Protein AF-A0A9D9RZI0-F1 (afdb_monomer)

Foldseek 3Di:
DDKDKDKAFDPQPDVVFVVVVVVCVVVPVVVDDTDTDIDIDIDDDDDDPVRVVCCVPPPVYD

Secondary structure (DSSP, 8-state):
--EEEEEEEPPS--HHHHHHHHHHHHTT-TT------EEEEEEES---HHHHHHHIIIII--

Sequence (62 aa):
MPVYKFLITANDQHPRAAGYLKDAHTLGFQDLQKIDLHDLYFIEGQLSQDDCRKLSLKLLAD

Structure (mmCIF, N/CA/C/O backbone):
data_AF-A0A9D9RZI0-F1
#
_entry.id   AF-A0A9D9RZI0-F1
#
loop_
_atom_site.group_PDB
_atom_site.id
_atom_site.type_symbol
_atom_site.label_atom_id
_atom_site.label_alt_id
_atom_site.label_comp_id
_atom_site.lab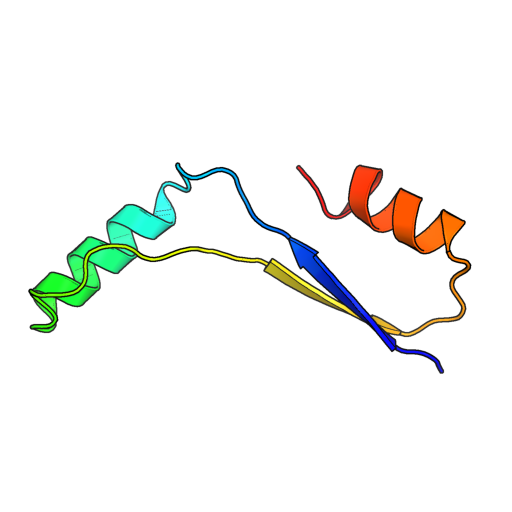el_asym_id
_atom_site.label_entity_id
_atom_site.label_seq_id
_atom_site.pdbx_PDB_ins_code
_atom_site.Cartn_x
_atom_site.Cartn_y
_atom_site.Cartn_z
_atom_site.occupancy
_atom_site.B_iso_or_equiv
_atom_site.auth_seq_id
_atom_site.auth_comp_id
_atom_site.auth_asym_id
_atom_site.auth_atom_id
_atom_site.pdbx_PDB_model_num
ATOM 1 N N . MET A 1 1 ? -16.516 -10.152 12.629 1.00 79.06 1 MET A N 1
ATOM 2 C CA . MET A 1 1 ? -16.654 -8.730 13.038 1.00 79.06 1 MET A CA 1
ATOM 3 C C . MET A 1 1 ? -16.574 -7.860 11.776 1.00 79.06 1 MET A C 1
ATOM 5 O O . MET A 1 1 ? -16.381 -8.450 10.716 1.00 79.06 1 MET A O 1
ATOM 9 N N . PRO A 1 2 ? -16.800 -6.527 11.788 1.00 90.25 2 PRO A N 1
ATOM 10 C CA . PRO A 1 2 ? -16.595 -5.745 10.569 1.00 90.25 2 PRO A CA 1
ATOM 11 C C . PRO A 1 2 ? -15.118 -5.745 10.149 1.00 90.25 2 PRO A C 1
ATOM 13 O O . PRO A 1 2 ? -14.225 -5.788 10.994 1.00 90.25 2 PRO A O 1
ATOM 16 N N . VAL A 1 3 ? -14.882 -5.710 8.835 1.00 92.88 3 VAL A N 1
ATOM 17 C CA . VAL A 1 3 ? -13.546 -5.638 8.228 1.00 92.88 3 VAL A CA 1
ATOM 18 C C . VAL A 1 3 ? -13.422 -4.322 7.474 1.00 92.88 3 VAL A C 1
ATOM 20 O O . VAL A 1 3 ? -14.236 -4.012 6.604 1.00 92.88 3 VAL A O 1
ATOM 23 N N . TYR A 1 4 ? -12.389 -3.556 7.803 1.00 93.25 4 TYR A N 1
ATOM 24 C CA . TYR A 1 4 ? -12.096 -2.255 7.220 1.00 93.25 4 TYR A CA 1
ATOM 25 C C . TYR A 1 4 ? -10.945 -2.391 6.230 1.00 93.25 4 TYR A C 1
ATOM 27 O O . TYR A 1 4 ? -9.924 -3.011 6.533 1.00 93.25 4 TYR A O 1
ATOM 35 N N . LYS A 1 5 ? -11.123 -1.811 5.042 1.00 94.06 5 LYS A N 1
ATOM 36 C CA . LYS A 1 5 ? -10.150 -1.847 3.949 1.00 94.06 5 LYS A CA 1
ATOM 37 C C . LYS A 1 5 ? -9.480 -0.484 3.817 1.00 94.06 5 LYS A C 1
ATOM 39 O O . LYS A 1 5 ? -10.161 0.493 3.510 1.00 94.06 5 LYS A O 1
ATOM 44 N N . PHE A 1 6 ? -8.164 -0.438 3.991 1.00 92.06 6 PHE A N 1
ATOM 45 C CA . PHE A 1 6 ? -7.357 0.767 3.799 1.00 92.06 6 PHE A CA 1
ATOM 46 C C . PHE A 1 6 ? -6.428 0.573 2.605 1.00 92.06 6 PHE A C 1
ATOM 48 O O . PHE A 1 6 ? -5.650 -0.376 2.588 1.00 92.06 6 PHE A O 1
ATOM 55 N N . LEU A 1 7 ? -6.521 1.468 1.621 1.00 91.19 7 LEU A N 1
ATOM 56 C CA . LEU A 1 7 ? -5.578 1.559 0.510 1.00 91.19 7 LEU A CA 1
ATOM 57 C C . LEU A 1 7 ? -4.687 2.775 0.759 1.00 91.19 7 LEU A C 1
ATOM 59 O O . LEU A 1 7 ? -5.182 3.901 0.746 1.00 91.19 7 LEU A O 1
ATOM 63 N N . ILE A 1 8 ? -3.405 2.540 1.011 1.00 87.62 8 ILE A N 1
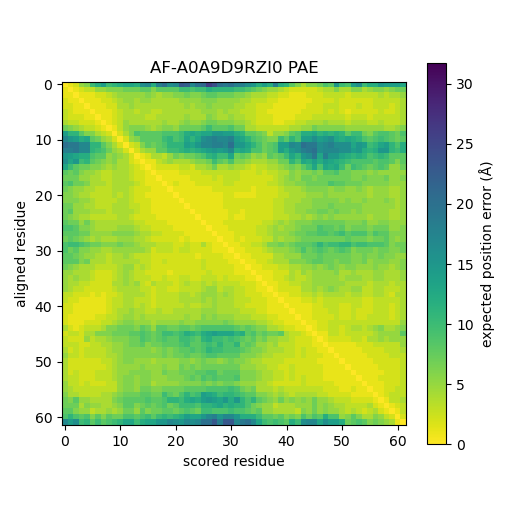ATOM 64 C CA . ILE A 1 8 ? -2.415 3.587 1.243 1.00 87.62 8 ILE A CA 1
ATOM 65 C C . ILE A 1 8 ? -1.600 3.772 -0.033 1.00 87.62 8 ILE A C 1
ATOM 67 O O . ILE A 1 8 ? -1.002 2.831 -0.553 1.00 87.62 8 ILE A O 1
ATOM 71 N N . THR A 1 9 ? -1.608 4.998 -0.544 1.00 84.94 9 THR A N 1
ATOM 72 C CA . THR A 1 9 ? -0.804 5.438 -1.685 1.00 84.94 9 THR A CA 1
ATOM 73 C C . THR A 1 9 ? 0.459 6.105 -1.157 1.00 84.94 9 THR A C 1
ATOM 75 O O . THR A 1 9 ? 0.367 7.153 -0.514 1.00 84.94 9 THR A O 1
ATOM 78 N N . ALA A 1 10 ? 1.630 5.538 -1.438 1.00 72.38 10 ALA A N 1
ATOM 79 C CA . ALA A 1 10 ? 2.875 6.270 -1.248 1.00 72.38 10 ALA A CA 1
ATOM 80 C C . ALA A 1 10 ? 3.008 7.346 -2.338 1.00 72.38 10 ALA A C 1
ATOM 82 O O . ALA A 1 10 ? 2.518 7.170 -3.455 1.00 72.38 10 ALA A O 1
ATOM 83 N N . ASN A 1 11 ? 3.675 8.458 -2.026 1.00 69.12 11 ASN A N 1
ATOM 84 C CA . ASN A 1 11 ? 3.959 9.484 -3.028 1.00 69.12 11 ASN A CA 1
ATOM 85 C C . ASN A 1 11 ? 4.787 8.904 -4.191 1.00 69.12 11 ASN A C 1
ATOM 87 O O . ASN A 1 11 ? 5.578 7.979 -4.001 1.00 69.12 11 ASN A O 1
ATOM 91 N N . ASP A 1 12 ? 4.618 9.500 -5.375 1.00 60.88 12 ASP A N 1
ATOM 92 C CA . ASP A 1 12 ? 4.990 9.022 -6.726 1.00 60.88 12 ASP A CA 1
ATOM 93 C C . ASP A 1 12 ? 6.463 8.591 -6.953 1.00 60.88 12 ASP A C 1
ATOM 95 O O . ASP A 1 12 ? 6.837 8.180 -8.048 1.00 60.88 12 ASP A O 1
ATOM 99 N N . GLN A 1 13 ? 7.329 8.666 -5.941 1.00 65.06 13 GLN A N 1
ATOM 100 C CA . GLN A 1 13 ? 8.763 8.373 -6.029 1.00 65.06 13 GLN A CA 1
ATOM 101 C C . GLN A 1 13 ? 9.181 7.186 -5.163 1.00 65.06 13 GLN A C 1
ATOM 103 O O . GLN A 1 13 ? 10.246 7.192 -4.546 1.00 65.06 13 GLN A O 1
ATOM 108 N N . HIS A 1 14 ? 8.358 6.141 -5.108 1.00 72.12 14 HIS A N 1
ATOM 109 C CA . HIS A 1 14 ? 8.751 4.940 -4.391 1.00 72.12 14 HIS A CA 1
ATOM 110 C C . HIS A 1 14 ? 9.939 4.270 -5.121 1.00 72.12 14 HIS A C 1
ATOM 112 O O . HIS A 1 14 ? 9.767 3.789 -6.243 1.00 72.12 14 HIS A O 1
ATOM 118 N N . PRO A 1 15 ? 11.145 4.165 -4.525 1.00 76.50 15 PRO A N 1
ATOM 119 C CA . PRO A 1 15 ? 12.348 3.708 -5.239 1.00 76.50 15 PRO A CA 1
ATOM 120 C C . PRO A 1 15 ? 12.209 2.283 -5.797 1.00 76.50 15 PRO A C 1
ATOM 122 O O . PRO A 1 15 ? 12.807 1.939 -6.814 1.00 76.50 15 PRO A O 1
ATOM 125 N N . ARG A 1 16 ? 11.359 1.460 -5.166 1.00 83.81 16 ARG A N 1
ATOM 126 C CA . ARG A 1 16 ? 11.028 0.104 -5.637 1.00 83.81 16 ARG A CA 1
ATOM 127 C C . ARG A 1 16 ? 10.247 0.094 -6.961 1.00 83.81 16 ARG A C 1
ATOM 129 O O . ARG A 1 16 ? 10.437 -0.826 -7.747 1.00 83.81 16 ARG A O 1
ATOM 136 N N . ALA A 1 17 ? 9.417 1.107 -7.233 1.00 87.69 17 ALA A N 1
ATOM 137 C CA . ALA A 1 17 ? 8.587 1.167 -8.439 1.00 87.69 17 ALA A CA 1
ATOM 138 C C . ALA A 1 17 ? 9.433 1.244 -9.720 1.00 87.69 17 ALA A C 1
ATOM 140 O O . ALA A 1 17 ? 9.164 0.536 -10.688 1.00 87.69 17 ALA A O 1
ATOM 141 N N . ALA A 1 18 ? 10.511 2.034 -9.695 1.00 87.25 18 ALA A N 1
ATOM 142 C CA . ALA A 1 18 ? 11.457 2.124 -10.806 1.00 87.25 18 ALA A CA 1
ATOM 143 C C . ALA A 1 18 ? 12.188 0.793 -11.062 1.00 87.25 18 ALA A C 1
ATOM 145 O O . ALA A 1 18 ? 12.413 0.423 -12.214 1.00 87.25 18 ALA A O 1
ATOM 146 N N . GLY A 1 19 ? 12.522 0.054 -9.996 1.00 91.19 19 GLY A N 1
ATOM 147 C CA . GLY A 1 19 ? 13.103 -1.287 -10.097 1.00 91.19 19 GLY A CA 1
ATOM 148 C C . GLY A 1 19 ? 12.157 -2.266 -10.789 1.00 91.19 19 GLY A C 1
ATOM 149 O O . GLY A 1 19 ? 12.533 -2.883 -11.780 1.00 91.19 19 GLY A O 1
ATOM 150 N N . TYR A 1 20 ? 10.899 -2.324 -10.345 1.00 92.75 20 TYR A N 1
ATOM 151 C CA . TYR A 1 20 ? 9.894 -3.184 -10.972 1.00 92.75 20 TYR A CA 1
ATOM 152 C C . TYR A 1 20 ? 9.627 -2.823 -12.432 1.00 92.75 20 TYR A C 1
ATOM 154 O O . TYR A 1 20 ? 9.448 -3.719 -13.253 1.00 92.75 20 TYR A O 1
ATOM 162 N N . LEU A 1 21 ? 9.627 -1.532 -12.776 1.00 93.81 21 LEU A N 1
ATOM 163 C CA . LEU A 1 21 ? 9.435 -1.092 -14.156 1.00 93.81 21 LEU A CA 1
ATOM 164 C C . LEU A 1 21 ? 10.582 -1.578 -15.053 1.00 93.81 21 LEU A C 1
ATOM 166 O O . LEU A 1 21 ? 10.346 -2.118 -16.131 1.00 93.81 21 LEU A O 1
ATOM 170 N N . LYS A 1 22 ? 11.824 -1.460 -14.571 1.00 93.62 22 LYS A N 1
ATOM 171 C CA . LYS A 1 22 ? 13.013 -1.961 -15.270 1.00 93.62 22 LYS A CA 1
ATOM 172 C C . LYS A 1 22 ? 12.979 -3.483 -15.448 1.00 93.62 22 LYS A C 1
ATOM 174 O O . LYS A 1 22 ? 13.316 -3.988 -16.523 1.00 93.62 22 LYS A O 1
ATOM 179 N N . ASP A 1 23 ? 12.572 -4.214 -14.417 1.00 95.12 23 ASP A N 1
ATOM 180 C CA . ASP A 1 23 ? 12.449 -5.670 -14.485 1.00 95.12 23 ASP A CA 1
ATOM 181 C C . ASP A 1 23 ? 11.339 -6.076 -15.468 1.00 95.12 23 ASP A C 1
ATOM 183 O O . ASP A 1 23 ? 11.541 -6.971 -16.289 1.00 95.12 23 ASP A O 1
ATOM 187 N N . ALA A 1 24 ? 10.208 -5.362 -15.480 1.00 95.50 24 ALA A N 1
ATOM 188 C CA . ALA A 1 24 ? 9.130 -5.570 -16.447 1.00 95.50 24 ALA A CA 1
ATOM 189 C C . ALA A 1 24 ? 9.603 -5.353 -17.895 1.00 95.50 24 ALA A C 1
ATOM 191 O O . ALA A 1 24 ? 9.309 -6.167 -18.772 1.00 95.50 24 ALA A O 1
ATOM 192 N N . HIS A 1 25 ? 10.400 -4.312 -18.151 1.00 97.12 25 HIS A N 1
ATOM 193 C CA . HIS A 1 25 ? 11.017 -4.100 -19.466 1.00 97.12 25 HIS A CA 1
ATOM 194 C C . HIS A 1 25 ? 11.977 -5.233 -19.837 1.00 97.12 25 HIS A C 1
ATOM 196 O O . HIS A 1 25 ? 11.958 -5.708 -20.971 1.00 97.12 25 HIS A O 1
ATOM 202 N N . THR A 1 26 ? 12.759 -5.731 -18.877 1.00 96.50 26 THR A N 1
ATOM 203 C CA . THR A 1 26 ? 13.670 -6.872 -19.086 1.00 96.50 26 THR A CA 1
ATOM 204 C C . THR A 1 26 ? 12.909 -8.160 -19.432 1.00 96.50 26 THR A C 1
ATOM 206 O O . THR A 1 26 ? 13.396 -8.969 -20.218 1.00 96.50 26 THR A O 1
ATOM 209 N N . LEU A 1 27 ? 11.690 -8.327 -18.910 1.00 97.19 27 LEU A N 1
ATOM 210 C CA . LEU A 1 27 ? 10.786 -9.437 -19.237 1.00 97.19 27 LEU A CA 1
ATOM 211 C C . LEU A 1 27 ? 10.053 -9.275 -20.584 1.00 97.19 27 LEU A C 1
ATOM 213 O O . LEU A 1 27 ? 9.363 -10.200 -21.008 1.00 97.19 27 LEU A O 1
ATOM 217 N N . GLY A 1 28 ? 10.202 -8.134 -21.266 1.00 97.25 28 GLY A N 1
ATOM 218 C CA . GLY A 1 28 ? 9.614 -7.874 -22.584 1.00 97.25 28 GLY A CA 1
ATOM 219 C C . GLY A 1 28 ? 8.388 -6.956 -22.585 1.00 97.25 28 GLY A C 1
ATOM 220 O O . GLY A 1 28 ? 7.862 -6.667 -23.658 1.00 97.25 28 GLY A O 1
ATOM 221 N N . PHE A 1 29 ? 7.953 -6.436 -21.433 1.00 96.31 29 PHE A N 1
ATOM 222 C CA . PHE A 1 29 ? 6.823 -5.502 -21.337 1.00 96.31 29 PHE A CA 1
ATOM 223 C C . PHE A 1 29 ? 7.232 -4.060 -21.678 1.00 96.31 29 PHE A C 1
ATOM 225 O O . 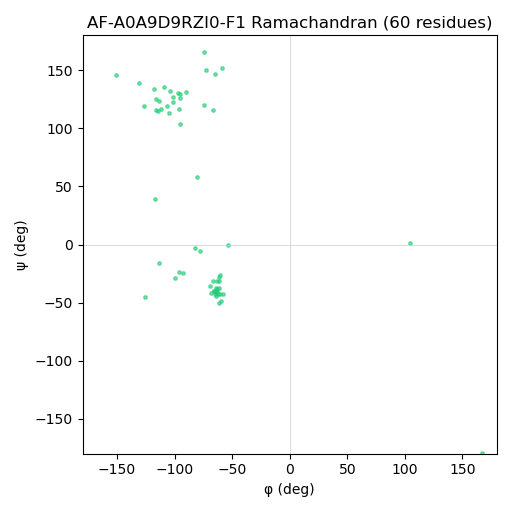PHE A 1 29 ? 7.090 -3.160 -20.857 1.00 96.31 29 PHE A O 1
ATOM 232 N N . GLN A 1 30 ? 7.765 -3.832 -22.879 1.00 94.44 30 GLN A N 1
ATOM 233 C CA . GLN A 1 30 ? 8.366 -2.549 -23.284 1.00 94.44 30 GLN A CA 1
ATOM 234 C C . GLN A 1 30 ? 7.384 -1.363 -23.265 1.00 94.44 30 GLN A C 1
ATOM 236 O O . GLN A 1 30 ? 7.792 -0.233 -23.017 1.00 94.44 30 GLN A O 1
ATOM 241 N N . ASP A 1 31 ? 6.088 -1.618 -23.464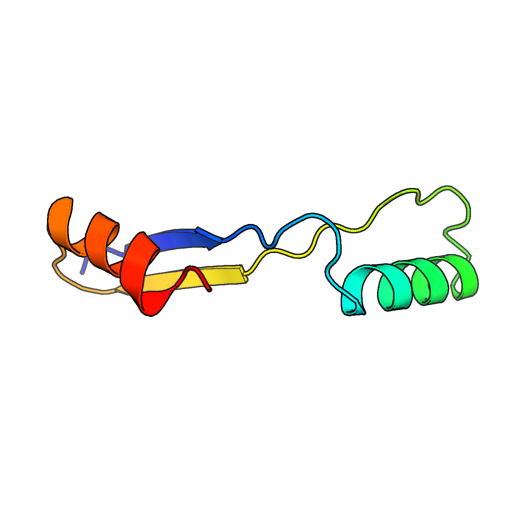 1.00 95.81 31 ASP A N 1
ATOM 242 C CA . ASP A 1 31 ? 5.056 -0.571 -23.491 1.00 95.81 31 ASP A CA 1
ATOM 243 C C . ASP A 1 31 ? 4.571 -0.145 -22.093 1.00 95.81 31 ASP A C 1
ATOM 245 O O . ASP A 1 31 ? 3.735 0.751 -21.961 1.00 95.81 31 ASP A O 1
ATOM 249 N N . LEU A 1 32 ? 5.062 -0.785 -21.027 1.00 95.00 32 LEU A N 1
ATOM 250 C CA 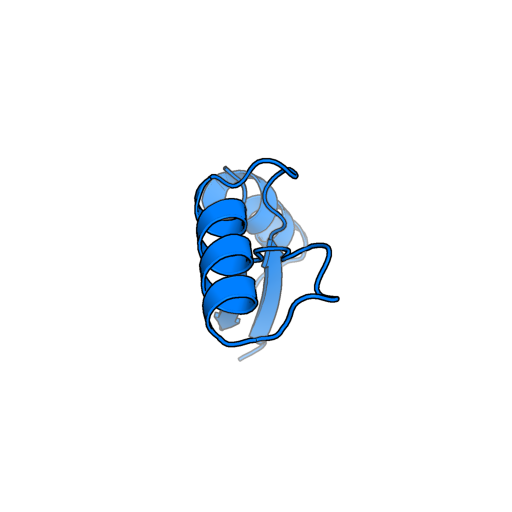. LEU A 1 32 ? 4.657 -0.478 -19.659 1.00 95.00 32 LEU A CA 1
ATOM 251 C C . LEU A 1 32 ? 5.310 0.842 -19.218 1.00 95.00 32 LEU A C 1
ATOM 253 O O . LEU A 1 32 ? 6.532 0.958 -19.218 1.00 95.00 32 LEU A O 1
ATOM 257 N N . GLN A 1 33 ? 4.502 1.849 -18.869 1.00 92.81 33 GLN A N 1
ATOM 258 C CA . GLN A 1 33 ? 4.990 3.218 -18.615 1.00 92.81 33 GLN A CA 1
ATOM 259 C C . GLN A 1 33 ? 5.152 3.555 -17.130 1.00 92.81 33 GLN A C 1
ATOM 261 O O . GLN A 1 33 ? 5.975 4.395 -16.772 1.00 92.81 33 GLN A O 1
ATOM 266 N N . LYS A 1 34 ? 4.356 2.926 -16.259 1.00 89.94 34 LYS A N 1
ATOM 267 C CA . LYS A 1 34 ? 4.305 3.235 -14.828 1.00 89.94 34 LYS A CA 1
ATOM 268 C C . LYS A 1 34 ? 3.927 1.994 -14.027 1.00 89.94 34 LYS A C 1
ATOM 270 O O . LYS A 1 34 ? 3.121 1.187 -14.484 1.00 89.94 34 LYS A O 1
ATOM 275 N N . ILE A 1 35 ? 4.482 1.876 -12.826 1.00 89.62 35 ILE A N 1
ATOM 276 C CA . ILE A 1 35 ? 4.042 0.924 -11.804 1.00 89.62 35 ILE A CA 1
ATOM 277 C C . ILE A 1 35 ? 3.786 1.718 -10.529 1.00 89.62 35 ILE A C 1
ATOM 279 O O . ILE A 1 35 ? 4.708 2.330 -9.996 1.00 89.62 35 ILE A O 1
ATOM 283 N N . ASP A 1 36 ? 2.548 1.685 -10.043 1.00 88.38 36 ASP A N 1
ATOM 284 C CA . ASP A 1 36 ? 2.167 2.314 -8.782 1.00 88.38 36 ASP A CA 1
ATOM 285 C C . ASP A 1 36 ? 2.160 1.283 -7.656 1.00 88.38 36 ASP A C 1
ATOM 287 O O . ASP A 1 36 ? 1.552 0.214 -7.770 1.00 88.38 36 ASP A O 1
ATOM 291 N N . LEU A 1 37 ? 2.817 1.614 -6.548 1.00 86.75 37 LEU A N 1
ATOM 292 C CA . LEU A 1 37 ? 2.856 0.768 -5.362 1.00 86.75 37 LEU A CA 1
ATOM 293 C C . LEU A 1 37 ? 1.877 1.288 -4.320 1.00 86.75 37 LEU A C 1
ATOM 295 O O . LEU A 1 37 ? 1.909 2.459 -3.945 1.00 86.75 37 LEU A O 1
ATOM 299 N N . HIS A 1 38 ? 1.021 0.384 -3.861 1.00 87.44 38 HIS A N 1
ATOM 300 C CA . HIS A 1 38 ? 0.006 0.659 -2.864 1.00 87.44 38 HIS A CA 1
ATOM 301 C C . HIS A 1 38 ? 0.061 -0.408 -1.783 1.00 87.44 38 HIS A C 1
ATOM 303 O O . HIS A 1 38 ? 0.144 -1.597 -2.101 1.00 87.44 38 HIS A O 1
ATOM 309 N N . ASP A 1 39 ? -0.078 0.012 -0.532 1.00 88.25 39 ASP A N 1
ATOM 310 C CA . ASP A 1 39 ? -0.238 -0.912 0.580 1.00 88.25 39 ASP A CA 1
ATOM 311 C C . ASP A 1 39 ? -1.726 -1.094 0.880 1.00 88.25 39 ASP A C 1
ATOM 313 O O . ASP A 1 39 ? -2.486 -0.132 1.016 1.00 88.25 39 ASP A O 1
ATOM 317 N N . LEU A 1 40 ? -2.155 -2.353 0.958 1.00 91.88 40 LEU A N 1
ATOM 318 C CA . LEU A 1 40 ? -3.541 -2.722 1.213 1.00 91.88 40 LEU A CA 1
ATOM 319 C C . LEU A 1 40 ? -3.648 -3.431 2.561 1.00 91.88 40 LEU A C 1
ATOM 321 O O . LEU A 1 40 ? -3.153 -4.546 2.723 1.00 91.88 40 LEU A O 1
ATOM 325 N N . TYR A 1 41 ? -4.352 -2.807 3.502 1.00 91.62 41 TYR A N 1
ATOM 326 C CA . TYR A 1 41 ? -4.593 -3.360 4.832 1.00 91.62 41 TYR A CA 1
ATOM 327 C C . TYR A 1 41 ? -6.051 -3.780 4.996 1.00 91.62 41 TYR A C 1
ATOM 329 O O . TYR A 1 41 ? -6.976 -3.029 4.670 1.00 91.62 41 T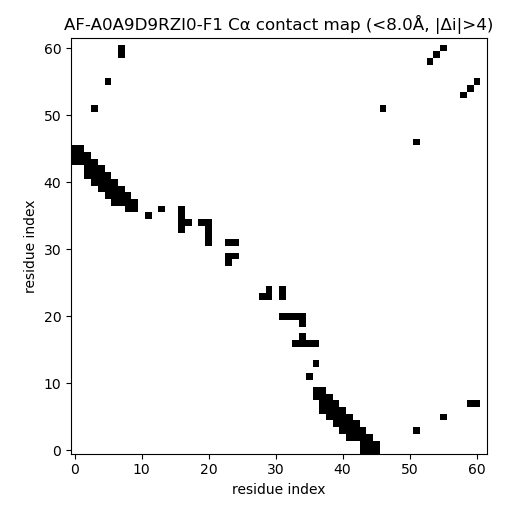YR A O 1
ATOM 337 N N . PHE A 1 42 ? -6.243 -4.968 5.568 1.00 93.25 42 PHE A N 1
ATOM 338 C CA . PHE A 1 42 ? -7.531 -5.460 6.045 1.00 93.25 42 PHE A CA 1
ATOM 339 C C . PHE A 1 42 ? -7.480 -5.544 7.565 1.00 93.25 42 PHE A C 1
ATOM 341 O O . P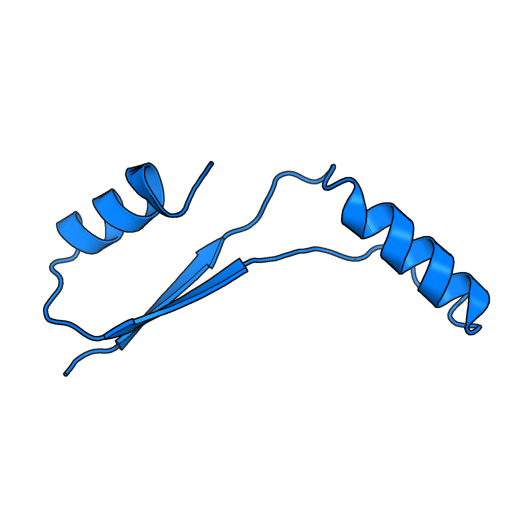HE A 1 42 ? -6.680 -6.295 8.118 1.00 93.25 42 PHE A O 1
ATOM 348 N N . ILE A 1 43 ? -8.318 -4.759 8.236 1.00 91.69 43 ILE A N 1
ATOM 349 C CA . ILE A 1 43 ? -8.355 -4.693 9.697 1.00 91.69 43 ILE A CA 1
ATOM 350 C C . ILE A 1 43 ? -9.719 -5.188 10.160 1.00 91.69 43 ILE A C 1
ATOM 352 O O . ILE A 1 43 ? -10.735 -4.570 9.851 1.00 91.69 43 ILE A O 1
ATOM 356 N N . GLU A 1 44 ? -9.750 -6.304 10.885 1.00 94.06 44 GLU A N 1
ATOM 357 C CA . GLU A 1 44 ? -10.963 -6.810 11.530 1.00 94.06 44 GLU A CA 1
ATOM 358 C C . GLU A 1 44 ? -11.094 -6.231 12.945 1.00 94.06 44 GLU A C 1
ATOM 360 O O . GLU A 1 44 ? -10.147 -6.263 13.729 1.00 94.06 44 GLU A O 1
ATOM 365 N N . GLY A 1 45 ? -12.272 -5.712 13.293 1.00 92.00 45 GLY A N 1
ATOM 366 C CA . GLY A 1 45 ? -12.547 -5.213 14.642 1.00 92.00 45 GLY A CA 1
ATOM 367 C C . GLY A 1 45 ? -13.822 -4.386 14.717 1.00 92.00 45 GLY A C 1
ATOM 368 O O . GLY A 1 45 ? -14.510 -4.213 13.721 1.00 92.00 45 GLY A O 1
ATOM 369 N N . GLN A 1 46 ? -14.165 -3.864 15.894 1.00 92.69 46 GLN A N 1
ATOM 370 C CA . GLN A 1 46 ? -15.175 -2.809 16.022 1.00 92.69 46 GLN A CA 1
ATOM 371 C C . GLN A 1 46 ? -14.461 -1.460 16.042 1.00 92.69 46 GLN A C 1
ATOM 373 O O . GLN A 1 46 ? -13.859 -1.102 17.050 1.00 92.69 46 GLN A O 1
ATOM 378 N N . LEU A 1 47 ? -14.512 -0.730 14.928 1.00 90.88 47 LEU A N 1
ATOM 379 C CA . LEU A 1 47 ? -13.900 0.591 14.806 1.00 90.88 47 LEU A CA 1
ATOM 380 C C . LEU A 1 47 ? -14.970 1.640 14.518 1.00 90.88 47 LEU A C 1
ATOM 382 O O . LEU A 1 47 ? -15.830 1.466 13.647 1.00 90.88 47 LEU A O 1
ATOM 386 N N . SER A 1 48 ? -14.906 2.758 15.234 1.00 92.94 48 SER A N 1
ATOM 387 C CA . SER A 1 48 ? -15.658 3.944 14.840 1.00 92.94 48 SER A CA 1
ATOM 388 C C . SER A 1 48 ? -15.003 4.607 13.625 1.00 92.94 48 SER A C 1
ATOM 390 O O . SER A 1 48 ? -13.844 4.353 13.287 1.00 92.94 48 SER A O 1
ATOM 392 N N . GLN A 1 49 ? -15.726 5.513 12.971 1.00 88.88 49 GLN A N 1
ATOM 393 C CA . GLN A 1 49 ? -15.162 6.297 11.872 1.00 88.88 49 GLN A CA 1
ATOM 394 C C . GLN A 1 49 ? -13.969 7.163 12.323 1.00 88.88 49 GLN A C 1
ATOM 396 O O . GLN A 1 49 ? -13.025 7.362 11.556 1.00 88.88 49 GLN A O 1
ATOM 401 N N . ASP A 1 50 ? -13.968 7.622 13.578 1.00 93.62 50 ASP A N 1
ATOM 402 C CA . ASP A 1 50 ? -12.838 8.343 14.165 1.00 93.62 50 ASP A CA 1
ATOM 403 C C . ASP A 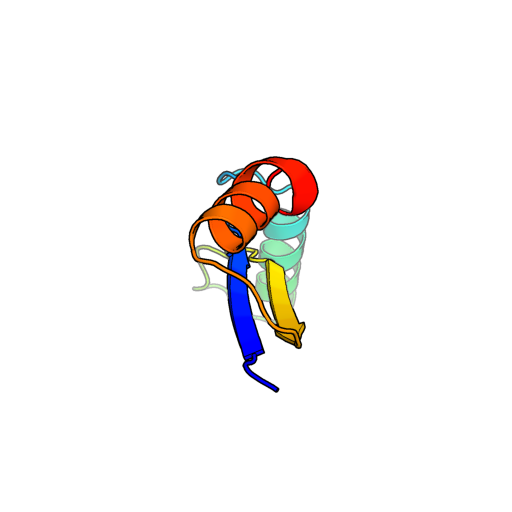1 50 ? -11.615 7.449 14.381 1.00 93.62 50 ASP A C 1
ATOM 405 O O . ASP A 1 50 ? -10.487 7.904 14.176 1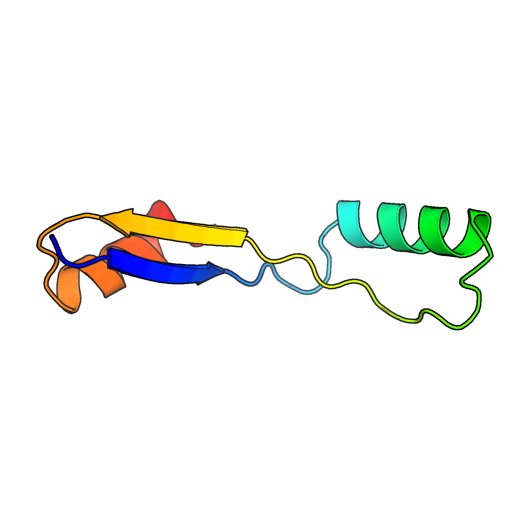.00 93.62 50 ASP A O 1
ATOM 409 N N . ASP A 1 51 ? -11.818 6.182 14.742 1.00 93.19 51 ASP A N 1
ATOM 410 C CA . ASP A 1 51 ? -10.724 5.216 14.878 1.00 93.19 51 ASP A CA 1
ATOM 411 C C . ASP A 1 51 ? -10.114 4.892 13.516 1.00 93.19 51 ASP A C 1
ATOM 413 O O . ASP A 1 51 ? -8.893 4.910 13.378 1.00 93.19 51 ASP A O 1
ATOM 417 N N . CYS A 1 52 ? -10.944 4.712 12.483 1.00 90.88 52 CYS A N 1
ATOM 418 C CA . CYS A 1 52 ? -10.469 4.541 11.110 1.00 90.88 52 CYS A CA 1
ATOM 419 C C . CYS A 1 52 ? -9.631 5.736 10.642 1.00 90.88 52 CYS A C 1
ATOM 421 O O . CYS A 1 52 ? -8.571 5.549 10.048 1.00 90.88 52 CYS A O 1
ATOM 423 N N . ARG A 1 53 ? -10.061 6.965 10.956 1.00 89.62 53 ARG A N 1
ATOM 424 C CA . ARG A 1 53 ? -9.309 8.184 10.627 1.00 89.62 53 ARG A CA 1
ATOM 425 C C . ARG A 1 53 ? -7.982 8.270 11.385 1.00 89.62 53 ARG A C 1
ATOM 427 O O . ARG A 1 53 ? -6.973 8.685 10.821 1.00 89.62 53 ARG A O 1
ATOM 434 N N . LYS A 1 54 ? -7.957 7.891 12.666 1.00 91.19 54 LYS A N 1
ATOM 435 C CA . LYS A 1 54 ? -6.710 7.837 13.448 1.00 91.19 54 LYS A CA 1
ATOM 436 C C . LYS A 1 54 ? -5.759 6.777 12.900 1.00 91.19 54 LYS A C 1
ATOM 438 O O . LYS A 1 54 ? -4.577 7.069 12.773 1.00 91.19 54 LYS A O 1
ATOM 443 N N . LEU A 1 55 ? -6.263 5.594 12.549 1.00 90.31 55 LEU A N 1
ATOM 444 C CA . LEU A 1 55 ? -5.473 4.522 11.942 1.00 90.31 55 LEU A CA 1
ATOM 445 C C . LEU A 1 55 ? -4.854 4.975 10.620 1.00 90.31 55 LEU A C 1
ATOM 447 O O . LEU A 1 55 ? -3.645 4.844 10.445 1.00 90.31 55 LEU A O 1
ATOM 451 N N . SER A 1 56 ? -5.649 5.578 9.731 1.00 87.19 56 SER A N 1
ATOM 452 C CA . SER A 1 56 ? -5.141 6.044 8.442 1.00 87.19 56 SER A CA 1
ATOM 453 C C . SER A 1 56 ? -4.081 7.136 8.583 1.00 87.19 56 SER A C 1
ATOM 455 O O . SER A 1 56 ? -3.131 7.131 7.821 1.00 87.19 56 SER A O 1
ATOM 457 N N . LEU A 1 57 ? -4.224 8.064 9.539 1.00 85.19 57 LEU A N 1
ATOM 458 C CA . LEU A 1 57 ? -3.336 9.233 9.657 1.00 85.19 57 LEU A CA 1
ATOM 459 C C . LEU A 1 57 ? -2.131 9.045 10.583 1.00 85.19 57 LEU A C 1
ATOM 461 O O . LEU A 1 57 ? -1.178 9.805 10.471 1.00 85.19 57 LEU A O 1
ATOM 465 N N . LYS A 1 58 ? -2.201 8.135 11.560 1.00 83.88 58 LYS A N 1
ATOM 466 C CA . LYS A 1 58 ? -1.162 7.998 12.599 1.00 83.88 58 LYS A CA 1
ATOM 467 C C . LYS A 1 58 ? -0.386 6.691 12.546 1.00 83.88 58 LYS A C 1
ATOM 469 O O . LYS A 1 58 ? 0.617 6.584 13.243 1.00 83.88 58 LYS A O 1
ATOM 474 N N . LEU A 1 59 ? -0.896 5.691 11.831 1.00 84.19 59 LEU A N 1
ATOM 475 C CA . LEU A 1 59 ? -0.305 4.355 11.813 1.00 84.19 59 LEU A CA 1
ATOM 476 C C . LEU A 1 59 ? -0.013 3.870 10.397 1.00 84.19 59 LEU A C 1
ATOM 478 O O . LEU A 1 59 ? 1.037 3.284 10.173 1.00 84.19 59 LEU A O 1
ATOM 482 N N . LEU A 1 60 ? -0.960 4.059 9.475 1.00 85.44 60 LEU A N 1
ATOM 483 C CA . LEU A 1 60 ? -0.882 3.472 8.137 1.00 85.44 60 LEU A CA 1
ATOM 484 C C . LEU A 1 60 ? -0.304 4.418 7.080 1.00 85.44 60 LEU A C 1
ATOM 486 O O . LEU A 1 60 ? 0.184 3.932 6.067 1.00 85.44 60 LEU A O 1
ATOM 490 N N . ALA A 1 61 ? -0.378 5.733 7.289 1.00 72.94 61 ALA A N 1
ATOM 491 C CA . ALA A 1 61 ? 0.319 6.714 6.465 1.00 72.94 61 ALA A CA 1
ATOM 492 C C . ALA A 1 61 ? 1.654 7.075 7.132 1.00 72.94 61 ALA A C 1
ATOM 494 O O . ALA A 1 61 ? 1.656 7.448 8.308 1.00 72.94 61 ALA A O 1
ATOM 495 N N . ASP A 1 62 ? 2.742 6.944 6.374 1.00 62.41 62 ASP A N 1
ATOM 496 C CA . ASP A 1 62 ? 4.088 7.452 6.683 1.00 62.41 62 ASP A CA 1
ATOM 497 C C . ASP A 1 62 ? 4.332 8.741 5.879 1.00 62.41 62 ASP A C 1
ATOM 499 O O . ASP A 1 62 ? 3.986 8.745 4.670 1.00 62.41 62 ASP A O 1
#

Mean predicted aligned error: 5.05 Å

Radius of gyration: 16.07 Å; Cα contacts (8 Å, |Δi|>4): 59; chains: 1; bounding box: 30×19×40 Å

Solvent-accessible surface area (backbone atoms only — not comparable to full-atom values): 3990 Å² total; per-residue (Å²): 121,55,72,46,80,46,80,39,74,63,70,98,76,52,75,64,33,61,53,52,46,54,51,40,39,74,75,63,46,71,87,67,86,80,57,87,65,66,51,78,46,80,47,76,46,93,71,53,74,66,51,51,51,47,43,50,66,72,70,65,49,131

Nearest PDB structures (foldseek):
  1t4a-assembly1_A  TM=7.779E-01  e=4.544E-02  Bacillus subtilis
  2yx5-assembly1_A  TM=8.121E-01  e=2.609E-01  Methanocaldococcus jannaschii
  3d54-assembly1_J  TM=5.824E-01  e=6.687E-01  Thermotoga maritima

pLDDT: mean 88.14, std 8.47, range [60.88, 97.25]